Protein AF-A0A1V6FUS3-F1 (afdb_monomer_lite)

pLDDT: mean 81.91, std 14.29, range [37.75, 94.06]

Sequence (84 aa):
MASLKERFERTVEKVVVIPLYGRMNEFATIDDALRFIDDYSVYEGCGDFRKYELLISFTNGDRVEGSFKDKAKVREFLQFIAKQ

Foldseek 3Di:
DDPPPPPPPFDFPDKDKDWDFDDDDDDPDPVVVVVCVVPDDPDPDGHHTAWIWMWIATPVGDIDIDIGRDPVVVVVVVVVVVVD

Secondary structure (DSSP, 8-state):
---S-------EEEEEEEEEES-----SSHHHHHHHHHH-----S---EEEEEEEEEETTS-EEEEEES-HHHHHHHHHHHTT-

Structure (mmCIF, N/CA/C/O backbone):
data_AF-A0A1V6FUS3-F1
#
_entry.id   AF-A0A1V6FUS3-F1
#
loop_
_atom_site.group_PDB
_atom_site.id
_atom_site.type_symbol
_atom_site.label_atom_id
_atom_site.label_alt_id
_atom_site.label_comp_id
_atom_site.label_asym_id
_atom_site.label_entity_id
_atom_site.label_seq_id
_atom_site.pdbx_PDB_ins_code
_atom_site.Cartn_x
_atom_site.Cartn_y
_atom_site.Cartn_z
_atom_site.occupancy
_atom_site.B_iso_or_equiv
_atom_site.auth_seq_id
_atom_site.auth_comp_id
_atom_site.auth_asym_id
_atom_site.auth_atom_id
_atom_site.pdbx_PDB_model_num
ATOM 1 N N . MET A 1 1 ? -30.051 19.901 26.924 1.00 37.75 1 MET A N 1
ATOM 2 C CA . MET A 1 1 ? -29.419 20.579 25.772 1.00 37.75 1 MET A CA 1
ATOM 3 C C . MET A 1 1 ? -28.279 19.702 25.291 1.00 37.75 1 MET A C 1
ATOM 5 O O . MET A 1 1 ? -27.509 19.254 26.129 1.00 37.75 1 MET A O 1
ATOM 9 N N . ALA A 1 2 ? -28.282 19.337 24.007 1.00 47.06 2 ALA A N 1
ATOM 10 C CA . ALA A 1 2 ? -27.480 18.253 23.440 1.00 47.06 2 ALA A CA 1
ATOM 11 C C . ALA A 1 2 ? -25.972 18.494 23.629 1.00 47.06 2 ALA A C 1
ATOM 13 O O . ALA A 1 2 ? -25.356 19.302 22.943 1.00 47.06 2 ALA A O 1
ATOM 14 N N . SER A 1 3 ? -25.394 17.804 24.608 1.00 48.47 3 SER A N 1
ATOM 15 C CA . SER A 1 3 ? -23.980 17.861 24.956 1.00 48.47 3 SER A CA 1
ATOM 16 C C . SER A 1 3 ? -23.188 16.960 24.018 1.00 48.47 3 SER A C 1
ATOM 18 O O . SER A 1 3 ? -23.334 15.748 24.133 1.00 48.47 3 SER A O 1
ATOM 20 N N . LEU 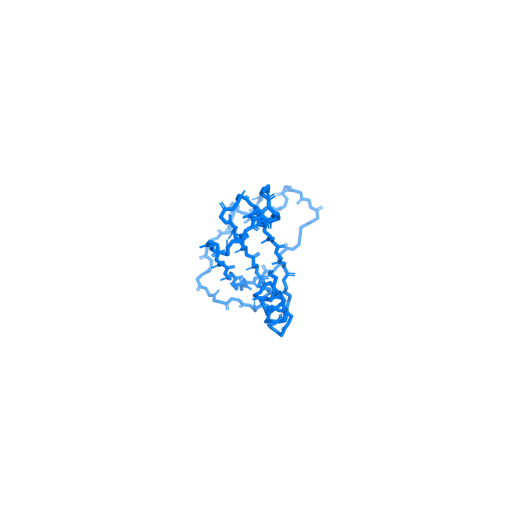A 1 4 ? -22.349 17.520 23.140 1.00 48.25 4 LEU A N 1
ATOM 21 C CA . LEU A 1 4 ? -21.140 16.855 22.621 1.00 48.25 4 LEU A CA 1
ATOM 22 C C . LEU A 1 4 ? -21.341 15.404 22.106 1.00 48.25 4 LEU A C 1
ATOM 24 O O . LEU A 1 4 ? -20.434 14.582 22.200 1.00 48.25 4 LEU A O 1
ATOM 28 N N . LYS A 1 5 ? -22.550 15.064 21.637 1.00 43.16 5 LYS A N 1
ATOM 29 C CA . LYS A 1 5 ? -22.991 13.683 21.359 1.00 43.16 5 LYS A CA 1
ATOM 30 C C . LYS A 1 5 ? -22.860 13.303 19.883 1.00 43.16 5 LYS A C 1
ATOM 32 O O . LYS A 1 5 ? -23.170 12.183 19.513 1.00 43.16 5 LYS A O 1
ATOM 37 N N . GLU A 1 6 ? -22.343 14.228 19.083 1.00 46.50 6 GLU A N 1
ATOM 38 C CA . GLU A 1 6 ? -21.866 14.021 17.717 1.00 46.50 6 GLU A CA 1
ATOM 39 C C . GLU A 1 6 ? -20.342 14.189 17.682 1.00 46.50 6 GLU A C 1
ATOM 41 O O . GLU A 1 6 ? -19.775 14.854 16.818 1.00 46.50 6 GLU A O 1
ATOM 46 N N . ARG A 1 7 ? -19.628 13.583 18.641 1.00 50.06 7 ARG A N 1
ATOM 47 C CA . ARG A 1 7 ? -18.295 13.088 18.293 1.00 50.06 7 ARG A CA 1
ATOM 48 C C . ARG A 1 7 ? -18.554 12.077 17.188 1.00 50.06 7 ARG A C 1
ATOM 50 O O . ARG A 1 7 ? -19.022 10.985 17.478 1.00 50.06 7 ARG A O 1
ATOM 57 N N . PHE A 1 8 ? -18.365 12.494 15.941 1.00 52.81 8 PHE A N 1
ATOM 58 C CA . PHE A 1 8 ? -18.348 11.613 14.786 1.00 52.81 8 PHE A CA 1
ATOM 59 C C . PHE A 1 8 ? -17.379 10.473 15.109 1.00 52.81 8 PHE A C 1
ATOM 61 O O . PHE A 1 8 ? -16.164 10.642 15.003 1.00 52.81 8 PHE A O 1
ATOM 68 N N . GLU A 1 9 ? -17.904 9.342 15.576 1.00 59.72 9 GLU A N 1
ATOM 69 C CA . GLU A 1 9 ? -17.158 8.099 15.714 1.00 59.72 9 GLU A CA 1
ATOM 70 C C . GLU A 1 9 ? -16.828 7.655 14.293 1.00 59.72 9 GLU A C 1
ATOM 72 O O . GLU A 1 9 ? -17.554 6.882 13.665 1.00 59.72 9 GLU A O 1
ATOM 77 N N . ARG A 1 10 ? -15.753 8.221 13.734 1.00 71.25 10 ARG A N 1
ATOM 78 C CA . ARG A 1 10 ? -15.179 7.723 12.494 1.00 71.25 10 ARG A CA 1
ATOM 79 C C . ARG A 1 10 ? -14.706 6.311 12.806 1.00 71.25 10 ARG A C 1
ATOM 81 O O . ARG A 1 10 ? -13.695 6.090 13.462 1.00 71.25 10 ARG A O 1
ATOM 88 N N . THR A 1 11 ? -15.508 5.337 12.419 1.00 82.56 11 THR A N 1
ATOM 89 C CA . THR A 1 11 ? -15.151 3.940 12.606 1.00 82.56 11 THR A CA 1
ATOM 90 C C . THR A 1 11 ? -14.372 3.524 11.376 1.00 82.56 11 THR A C 1
ATOM 92 O O . THR A 1 11 ? -14.689 3.946 10.260 1.00 82.56 11 THR A O 1
ATOM 95 N N . VAL A 1 12 ? -13.322 2.733 11.570 1.00 86.25 12 VAL A N 1
ATOM 96 C CA . VAL A 1 12 ? -12.596 2.142 10.449 1.00 86.25 12 VAL A CA 1
ATOM 97 C C . VAL A 1 12 ? -13.560 1.228 9.698 1.00 86.25 12 VAL A C 1
ATOM 99 O O . VAL A 1 12 ? -14.007 0.214 10.226 1.00 86.25 12 VAL A O 1
ATOM 102 N N . GLU A 1 13 ? -13.887 1.602 8.468 1.00 90.81 13 GLU A N 1
ATOM 103 C CA . GLU A 1 13 ? -14.765 0.838 7.584 1.00 90.81 13 GLU A CA 1
ATOM 104 C C . GLU A 1 13 ? -13.970 -0.245 6.849 1.00 90.81 13 GLU A C 1
ATOM 106 O O . GLU A 1 13 ? -14.419 -1.382 6.705 1.00 90.81 13 GLU A O 1
ATOM 111 N N . LYS A 1 14 ? -12.760 0.094 6.388 1.00 91.25 14 LYS A N 1
ATOM 112 C CA . LYS A 1 14 ? -11.921 -0.808 5.595 1.00 91.25 14 LYS A CA 1
ATOM 113 C C . LYS A 1 14 ? -10.444 -0.550 5.848 1.00 91.25 14 LYS A C 1
ATOM 115 O O . LYS A 1 14 ? -10.015 0.599 5.857 1.00 91.25 14 LYS A O 1
ATOM 120 N N . VAL A 1 15 ? -9.664 -1.623 5.964 1.00 92.69 15 VAL A N 1
ATOM 121 C CA . VAL A 1 15 ? -8.194 -1.588 5.975 1.00 92.69 15 VAL A CA 1
ATOM 122 C C . VAL A 1 15 ? -7.680 -2.494 4.866 1.00 92.69 15 VAL A C 1
ATOM 124 O O . VAL A 1 15 ? -8.020 -3.675 4.817 1.00 92.69 15 VAL A O 1
ATOM 127 N N . VAL A 1 16 ? -6.850 -1.949 3.984 1.00 93.38 16 VAL A N 1
ATOM 128 C CA . VAL A 1 16 ? -6.172 -2.689 2.918 1.00 93.38 16 VAL A CA 1
ATOM 129 C C . VAL A 1 16 ? -4.671 -2.586 3.143 1.00 93.38 16 VAL A C 1
ATOM 131 O O . VAL A 1 16 ? -4.144 -1.486 3.299 1.00 93.38 16 VAL A O 1
ATOM 134 N N . VAL A 1 17 ? -3.990 -3.733 3.151 1.00 91.75 17 VAL A N 1
ATOM 135 C CA . VAL A 1 17 ? -2.527 -3.829 3.212 1.00 91.75 17 VAL A CA 1
ATOM 136 C C . VAL A 1 17 ? -2.048 -4.500 1.934 1.00 91.75 17 VAL A C 1
ATOM 138 O O . VAL A 1 17 ? -2.371 -5.663 1.698 1.00 91.75 17 VAL A O 1
ATOM 141 N N . ILE A 1 18 ? -1.282 -3.780 1.117 1.00 90.81 18 ILE A N 1
ATOM 142 C CA . ILE A 1 18 ? -0.778 -4.268 -0.169 1.00 90.81 18 ILE A CA 1
ATOM 143 C C . ILE A 1 18 ? 0.746 -4.396 -0.071 1.00 90.81 18 ILE A C 1
ATOM 145 O O . ILE A 1 18 ? 1.447 -3.382 -0.126 1.00 90.81 18 ILE A O 1
ATOM 149 N N . PRO A 1 19 ? 1.291 -5.611 0.110 1.00 85.69 19 PRO A N 1
ATOM 150 C CA . PRO A 1 19 ? 2.726 -5.819 0.022 1.00 85.69 19 PRO A CA 1
ATOM 151 C C . PRO A 1 19 ? 3.148 -5.814 -1.452 1.00 85.69 19 PRO A C 1
ATOM 153 O O . PRO A 1 19 ? 2.680 -6.624 -2.250 1.00 85.69 19 PRO A O 1
ATOM 156 N N . LEU A 1 20 ? 4.034 -4.892 -1.817 1.00 87.38 20 LEU A N 1
ATOM 157 C CA . LEU A 1 20 ? 4.564 -4.774 -3.169 1.00 87.38 20 LEU A CA 1
ATOM 158 C C . LEU A 1 20 ? 5.910 -5.487 -3.268 1.00 87.38 20 LEU A C 1
ATOM 160 O O . LEU A 1 20 ? 6.865 -5.155 -2.559 1.00 87.38 20 LEU A O 1
ATOM 164 N N . TYR A 1 21 ? 5.969 -6.441 -4.191 1.00 84.38 21 TYR A N 1
ATOM 165 C CA . TYR A 1 21 ? 7.165 -7.171 -4.591 1.00 84.38 21 TYR A CA 1
ATOM 166 C C . TYR A 1 21 ? 7.476 -6.854 -6.048 1.00 84.38 21 TYR A C 1
ATOM 168 O O . TYR A 1 21 ? 6.564 -6.612 -6.838 1.00 84.38 21 TYR A O 1
ATOM 176 N N . GLY A 1 22 ? 8.752 -6.859 -6.421 1.00 82.62 22 GLY A N 1
ATOM 177 C CA . GLY A 1 22 ? 9.137 -6.705 -7.820 1.00 82.62 22 GLY A CA 1
ATOM 178 C C . GLY A 1 22 ? 10.454 -5.978 -8.025 1.00 82.62 22 GLY A C 1
ATOM 179 O O . GLY A 1 22 ? 11.245 -5.765 -7.102 1.00 82.62 22 GLY A O 1
ATOM 180 N N . ARG A 1 23 ? 10.692 -5.585 -9.275 1.00 77.62 23 ARG A N 1
ATOM 181 C CA . ARG A 1 23 ? 11.848 -4.782 -9.676 1.00 77.62 23 ARG A CA 1
ATOM 182 C C . ARG A 1 23 ? 11.423 -3.341 -9.916 1.00 77.62 23 ARG A C 1
ATOM 184 O O . ARG A 1 23 ? 10.381 -3.094 -10.508 1.00 77.62 23 ARG A O 1
ATOM 191 N N . MET A 1 24 ? 12.229 -2.408 -9.422 1.00 78.69 24 MET A N 1
ATOM 192 C CA . MET A 1 24 ? 12.076 -0.995 -9.744 1.00 78.69 24 MET A CA 1
ATOM 193 C C . MET A 1 24 ? 12.930 -0.724 -10.976 1.00 78.69 24 MET A C 1
ATOM 195 O O . MET A 1 24 ? 14.142 -0.916 -10.918 1.00 78.69 24 MET A O 1
ATOM 199 N N . ASN A 1 25 ? 12.285 -0.338 -12.071 1.00 81.50 25 ASN A N 1
ATOM 200 C CA . ASN A 1 25 ? 12.966 0.102 -13.278 1.00 81.50 25 ASN A CA 1
ATOM 201 C C . ASN A 1 25 ? 12.846 1.622 -13.333 1.00 81.50 25 ASN A C 1
ATOM 203 O O . ASN A 1 25 ? 11.740 2.160 -13.280 1.00 81.50 25 ASN A O 1
ATOM 207 N N . GLU A 1 26 ? 13.986 2.297 -13.366 1.00 85.56 26 GLU A N 1
ATOM 208 C CA . GLU A 1 26 ? 14.059 3.744 -13.524 1.00 85.56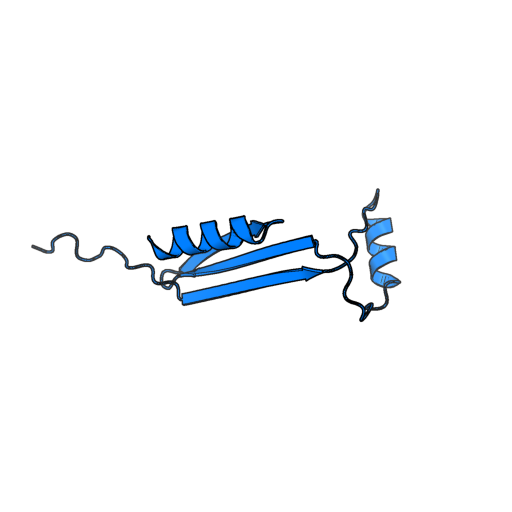 26 GLU A CA 1
ATOM 209 C C . GLU A 1 26 ? 14.368 4.050 -14.987 1.00 85.56 26 GLU A C 1
ATOM 211 O O . GLU A 1 26 ? 15.245 3.427 -15.587 1.00 85.56 26 GLU A O 1
ATOM 216 N N . PHE A 1 27 ? 13.639 5.004 -15.558 1.00 91.06 27 PHE A N 1
ATOM 217 C CA . PHE A 1 27 ? 13.784 5.413 -16.950 1.00 91.06 27 PHE A CA 1
ATOM 218 C C . PHE A 1 27 ? 14.127 6.897 -17.002 1.00 91.06 27 PHE A C 1
ATOM 220 O O . PHE A 1 27 ? 13.614 7.688 -16.210 1.00 91.06 27 PHE A O 1
ATOM 227 N N . ALA A 1 28 ? 14.996 7.279 -17.936 1.00 89.94 28 ALA A N 1
ATOM 228 C CA . ALA A 1 28 ? 15.390 8.674 -18.115 1.00 89.94 28 ALA A CA 1
ATOM 229 C C . ALA A 1 28 ? 14.296 9.507 -18.805 1.00 89.94 28 ALA A C 1
ATOM 231 O O . ALA A 1 28 ? 14.256 10.726 -18.637 1.00 89.94 28 ALA A O 1
ATOM 232 N N . THR A 1 29 ? 13.410 8.862 -19.573 1.00 93.19 29 THR A N 1
ATOM 233 C CA . THR A 1 29 ? 12.337 9.514 -20.330 1.00 93.19 29 THR A CA 1
ATOM 234 C C . THR A 1 29 ? 11.018 8.744 -20.234 1.00 93.19 29 THR A C 1
ATOM 236 O O . THR A 1 29 ? 10.994 7.553 -19.917 1.00 93.19 29 THR A O 1
ATOM 239 N N . ILE A 1 30 ? 9.908 9.432 -20.523 1.00 93.06 30 ILE A N 1
ATOM 240 C CA . ILE A 1 30 ? 8.576 8.814 -20.598 1.00 93.06 30 ILE A CA 1
ATOM 241 C C . ILE A 1 30 ? 8.519 7.800 -21.751 1.00 93.06 30 ILE A C 1
ATOM 243 O O . ILE A 1 30 ? 7.951 6.727 -21.574 1.00 93.06 30 ILE A O 1
ATOM 247 N N . ASP A 1 31 ? 9.146 8.093 -22.895 1.00 93.38 31 ASP A N 1
ATOM 248 C CA . ASP A 1 31 ? 9.153 7.198 -24.060 1.00 93.38 31 ASP A CA 1
ATOM 249 C C . ASP A 1 31 ? 9.845 5.861 -23.759 1.00 93.38 31 ASP A C 1
ATOM 251 O O . ASP A 1 31 ? 9.362 4.806 -24.172 1.00 93.38 31 ASP A O 1
ATOM 255 N N . ASP A 1 32 ? 10.939 5.881 -22.992 1.00 88.56 32 ASP A N 1
ATOM 256 C CA . ASP A 1 32 ? 11.617 4.655 -22.550 1.00 88.56 32 ASP A CA 1
ATOM 257 C C . ASP A 1 32 ? 10.736 3.832 -21.598 1.00 88.56 32 ASP A C 1
ATOM 259 O O . ASP A 1 32 ? 10.709 2.602 -21.684 1.00 88.56 32 ASP A O 1
ATOM 263 N N . ALA A 1 33 ? 9.976 4.501 -20.723 1.00 89.88 33 ALA A N 1
ATOM 264 C CA . ALA A 1 33 ? 9.026 3.838 -19.834 1.00 89.88 33 ALA A CA 1
ATOM 265 C C . ALA A 1 33 ? 7.848 3.216 -20.607 1.00 89.88 33 ALA A C 1
ATOM 267 O O . ALA A 1 33 ? 7.418 2.113 -20.271 1.00 89.88 33 ALA A O 1
ATOM 268 N N . LEU A 1 34 ? 7.347 3.890 -21.649 1.00 90.62 34 LEU A N 1
ATOM 269 C CA . LEU A 1 34 ? 6.280 3.375 -22.514 1.00 90.62 34 LEU A CA 1
ATOM 270 C C . LEU A 1 34 ? 6.738 2.140 -23.294 1.00 90.62 34 LEU A C 1
ATOM 272 O O . LEU A 1 34 ? 6.071 1.111 -23.227 1.00 90.62 34 LEU A O 1
ATOM 276 N N . ARG A 1 35 ? 7.916 2.198 -23.934 1.00 90.75 35 ARG A N 1
ATOM 277 C CA . ARG A 1 35 ? 8.503 1.034 -24.625 1.00 90.75 35 ARG A CA 1
ATOM 278 C C . ARG A 1 35 ? 8.660 -0.158 -23.693 1.00 90.75 35 ARG A C 1
ATOM 280 O O . ARG A 1 35 ? 8.331 -1.278 -24.061 1.00 90.75 35 ARG A O 1
ATOM 287 N N . PHE A 1 36 ? 9.127 0.088 -22.469 1.00 87.12 36 PHE A N 1
ATOM 288 C CA . PHE A 1 36 ? 9.216 -0.967 -21.472 1.00 87.12 36 PHE A CA 1
ATOM 289 C C . PHE A 1 36 ? 7.850 -1.594 -21.176 1.00 87.12 36 PHE A C 1
ATOM 291 O O . PHE A 1 36 ? 7.774 -2.812 -21.131 1.00 87.12 36 PHE A O 1
ATOM 298 N N . ILE A 1 37 ? 6.785 -0.807 -20.978 1.00 87.19 37 ILE A N 1
ATOM 299 C CA . ILE A 1 37 ? 5.437 -1.340 -20.700 1.00 87.19 37 ILE A CA 1
ATOM 300 C C . ILE A 1 37 ? 4.919 -2.184 -21.868 1.00 87.19 37 ILE A C 1
ATOM 302 O O . ILE A 1 37 ? 4.363 -3.254 -21.624 1.00 87.19 37 ILE A O 1
ATOM 306 N N . ASP A 1 38 ? 5.118 -1.723 -23.103 1.00 87.44 38 ASP A N 1
ATOM 307 C CA . ASP A 1 38 ? 4.659 -2.423 -24.306 1.00 87.44 38 ASP A CA 1
ATOM 308 C C . ASP A 1 38 ? 5.373 -3.775 -24.494 1.00 87.44 38 ASP A C 1
ATOM 310 O O . ASP A 1 38 ? 4.746 -4.763 -24.881 1.00 87.44 38 ASP A O 1
ATOM 314 N N . ASP A 1 39 ? 6.664 -3.840 -24.155 1.00 82.75 39 ASP A N 1
ATOM 315 C CA . ASP A 1 39 ? 7.488 -5.049 -24.283 1.00 82.75 39 ASP A CA 1
ATOM 316 C C . ASP A 1 39 ? 7.448 -5.953 -23.032 1.00 82.75 39 ASP A C 1
ATOM 318 O O . ASP A 1 39 ? 7.896 -7.108 -23.061 1.00 82.75 39 ASP A O 1
ATOM 322 N N . TYR A 1 40 ? 6.945 -5.451 -21.899 1.00 78.19 40 TYR A N 1
ATOM 323 C CA . TYR A 1 40 ? 6.989 -6.172 -20.631 1.00 78.19 40 TYR A CA 1
ATOM 324 C C . TYR A 1 40 ? 5.919 -7.265 -20.562 1.00 78.19 40 TYR A C 1
ATOM 326 O O . TYR A 1 40 ? 4.743 -7.025 -20.289 1.00 78.19 40 TYR A O 1
ATOM 334 N N . SER A 1 41 ? 6.353 -8.516 -20.710 1.00 68.38 41 SER A N 1
ATOM 335 C CA . SER A 1 41 ? 5.539 -9.671 -20.322 1.00 68.38 41 SER A CA 1
ATOM 336 C C . SER A 1 41 ? 5.423 -9.754 -18.796 1.00 68.38 41 SER A C 1
ATOM 338 O O . SER A 1 41 ? 6.416 -9.635 -18.074 1.00 68.38 41 SER A O 1
ATOM 340 N N . VAL A 1 42 ? 4.199 -9.946 -18.291 1.00 67.25 42 VAL A N 1
ATOM 341 C CA . VAL A 1 42 ? 3.924 -10.044 -16.851 1.00 67.25 42 VAL A CA 1
ATOM 342 C C . VAL A 1 42 ? 4.728 -11.205 -16.262 1.00 67.25 42 VAL A C 1
ATOM 344 O O . VAL A 1 42 ? 4.409 -12.373 -16.452 1.00 67.25 42 VAL A O 1
ATOM 347 N N . TYR A 1 43 ? 5.806 -10.868 -15.558 1.00 65.44 43 TYR A N 1
ATOM 348 C CA . TYR A 1 43 ? 6.666 -11.827 -14.880 1.00 65.44 43 TYR A CA 1
ATOM 349 C C . TYR A 1 43 ? 5.946 -12.415 -13.657 1.00 65.44 43 TYR A C 1
ATOM 351 O O . TYR A 1 43 ? 5.632 -11.687 -12.717 1.00 65.44 43 TYR A O 1
ATOM 359 N N . GLU A 1 44 ? 5.720 -13.732 -13.646 1.00 60.66 44 GLU A N 1
ATOM 360 C CA . GLU A 1 44 ? 5.027 -14.448 -12.555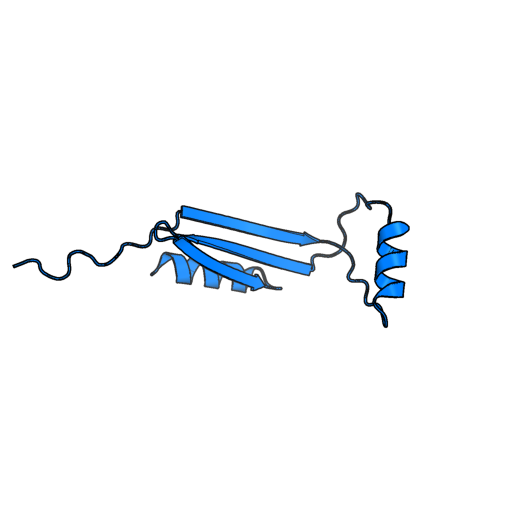 1.00 60.66 44 GLU A CA 1
ATOM 361 C C . GLU A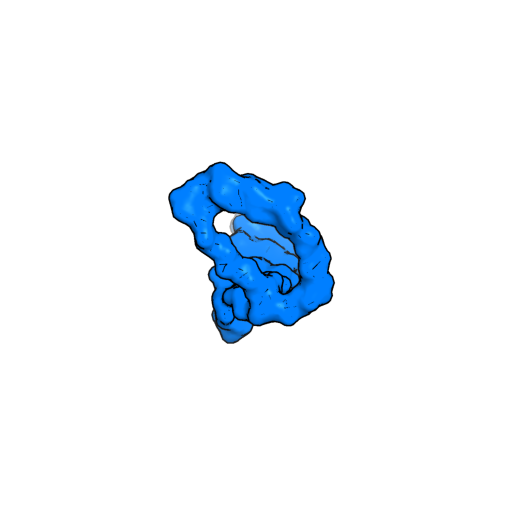 1 44 ? 5.901 -14.712 -11.309 1.00 60.66 44 GLU A C 1
ATOM 363 O O . GLU A 1 44 ? 5.434 -15.275 -10.319 1.00 60.66 44 GLU A O 1
ATOM 368 N N . GLY A 1 45 ? 7.179 -14.319 -11.314 1.00 62.34 45 GLY A N 1
ATOM 369 C CA . GLY A 1 45 ? 8.056 -14.499 -10.155 1.00 62.34 45 GLY A CA 1
ATOM 370 C C . GLY A 1 45 ? 7.908 -13.381 -9.117 1.00 62.34 45 GLY A C 1
ATOM 371 O O . GLY A 1 45 ? 7.910 -12.196 -9.451 1.00 62.34 45 GLY A O 1
ATOM 372 N N . CYS A 1 46 ? 7.861 -13.742 -7.829 1.00 61.31 46 CYS A N 1
ATOM 373 C CA . CYS A 1 46 ? 7.991 -12.774 -6.736 1.00 61.31 46 CYS A CA 1
ATOM 374 C C . CYS A 1 46 ? 9.410 -12.180 -6.742 1.00 61.31 46 CYS A C 1
ATOM 376 O O . CYS A 1 46 ? 10.367 -12.848 -6.362 1.00 61.31 46 CYS A O 1
ATOM 378 N N . GLY A 1 47 ? 9.553 -10.932 -7.200 1.00 71.38 47 GLY A N 1
ATOM 379 C CA . GLY A 1 47 ? 10.789 -10.160 -7.031 1.00 71.38 47 GLY A CA 1
ATOM 380 C C . GLY A 1 47 ? 11.024 -9.737 -5.574 1.00 71.38 47 GLY A C 1
ATOM 381 O O . GLY A 1 47 ? 10.285 -10.128 -4.672 1.00 71.38 47 GLY A O 1
ATOM 382 N N . ASP A 1 48 ? 12.032 -8.894 -5.340 1.00 81.75 48 ASP A N 1
ATOM 383 C CA . ASP A 1 48 ? 12.349 -8.409 -3.992 1.00 81.75 48 ASP A CA 1
ATOM 384 C C . ASP A 1 48 ? 11.191 -7.627 -3.370 1.00 81.75 48 ASP A C 1
ATOM 386 O O . ASP A 1 48 ? 10.462 -6.900 -4.055 1.00 81.75 48 ASP A O 1
ATOM 390 N N . PHE A 1 49 ? 11.056 -7.729 -2.047 1.00 82.62 49 PHE A N 1
ATOM 391 C CA . PHE A 1 49 ? 10.135 -6.890 -1.289 1.00 82.62 49 PHE A CA 1
ATOM 392 C C . PHE A 1 49 ? 10.513 -5.410 -1.439 1.00 82.62 49 PHE A C 1
ATOM 394 O O . PHE A 1 49 ? 11.670 -5.029 -1.249 1.00 82.62 49 PHE A O 1
ATOM 401 N N . ARG A 1 50 ? 9.530 -4.560 -1.750 1.00 86.44 50 ARG A N 1
ATOM 402 C CA . ARG A 1 50 ? 9.738 -3.118 -1.949 1.00 86.44 50 ARG A CA 1
ATOM 403 C C . ARG A 1 50 ? 9.165 -2.293 -0.811 1.00 86.44 50 ARG A C 1
ATOM 405 O O . ARG A 1 50 ? 9.885 -1.498 -0.207 1.00 86.44 50 ARG A O 1
ATOM 412 N N . LYS A 1 51 ? 7.863 -2.426 -0.569 1.00 90.56 51 LYS A N 1
ATOM 413 C CA . LYS A 1 51 ? 7.123 -1.627 0.414 1.00 90.56 51 LYS A CA 1
ATOM 414 C C . LYS A 1 51 ? 5.725 -2.191 0.649 1.00 90.56 51 LYS A C 1
ATOM 416 O O . LYS A 1 51 ? 5.230 -2.995 -0.130 1.00 90.56 51 LYS A O 1
ATOM 421 N N . TYR A 1 52 ? 5.094 -1.729 1.714 1.00 90.94 52 TYR A N 1
ATOM 422 C CA . TYR A 1 52 ? 3.675 -1.857 1.989 1.00 90.94 52 TYR A CA 1
ATOM 423 C C . TYR A 1 52 ? 2.972 -0.562 1.598 1.00 90.94 52 TYR A C 1
ATOM 425 O O . TYR A 1 52 ? 3.405 0.516 2.005 1.00 90.94 52 TYR A O 1
ATOM 433 N N . GLU A 1 53 ? 1.870 -0.679 0.874 1.00 94.06 53 GLU A N 1
ATOM 434 C CA . GLU A 1 53 ? 0.872 0.384 0.773 1.00 94.06 53 GLU A CA 1
ATOM 435 C C . GLU A 1 53 ? -0.282 0.062 1.729 1.00 94.06 53 GLU A C 1
ATOM 437 O O . GLU A 1 53 ? -0.759 -1.076 1.787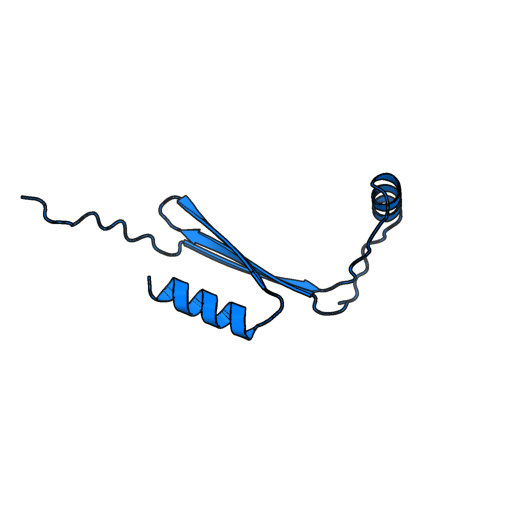 1.00 94.06 53 GLU A O 1
ATOM 442 N N . LEU A 1 54 ? -0.704 1.054 2.506 1.00 92.25 54 LEU A N 1
ATOM 443 C CA . LEU A 1 54 ? -1.841 0.993 3.418 1.00 92.25 54 LEU A CA 1
ATOM 444 C C . LEU A 1 54 ? -2.921 1.948 2.938 1.00 92.25 54 LEU A C 1
ATOM 446 O O . LEU A 1 54 ? -2.641 3.123 2.717 1.00 92.25 54 LEU A O 1
ATOM 450 N N . LEU A 1 55 ? -4.154 1.456 2.845 1.00 93.25 55 LEU A N 1
ATOM 451 C CA . LEU A 1 55 ? -5.330 2.278 2.579 1.00 93.25 55 LEU A CA 1
ATOM 452 C C . LEU A 1 55 ? -6.375 1.998 3.654 1.00 93.25 55 LEU A C 1
ATOM 454 O O . LEU A 1 55 ? -6.822 0.859 3.814 1.00 93.25 55 LEU A O 1
ATOM 458 N N . ILE A 1 56 ? -6.763 3.034 4.390 1.00 91.44 56 ILE A N 1
ATOM 459 C CA . ILE A 1 56 ? -7.772 2.968 5.445 1.00 91.44 56 ILE A CA 1
ATOM 460 C C . ILE A 1 56 ? -8.919 3.891 5.056 1.00 91.44 56 ILE A C 1
ATOM 462 O O . ILE A 1 56 ? -8.700 5.068 4.786 1.00 91.44 56 ILE A O 1
ATOM 466 N N . SER A 1 57 ? -10.135 3.357 5.002 1.00 92.00 57 SER A N 1
ATOM 467 C CA . SER A 1 57 ? -11.359 4.135 4.783 1.00 92.00 57 SER A CA 1
ATOM 468 C C . SER A 1 57 ? -12.183 4.158 6.060 1.00 92.00 57 SER A C 1
ATOM 470 O O . SER A 1 57 ? -12.248 3.152 6.773 1.00 92.00 57 SER A O 1
ATOM 472 N N . PHE A 1 58 ? -12.788 5.303 6.346 1.00 90.75 58 PHE A N 1
ATOM 473 C CA . PHE A 1 58 ? -13.635 5.521 7.509 1.00 90.75 58 PHE A CA 1
ATOM 474 C C . PHE A 1 58 ? -15.089 5.727 7.087 1.00 90.75 58 PHE A C 1
ATOM 476 O O . PHE A 1 58 ? -15.370 6.225 5.998 1.00 90.75 58 PHE A O 1
ATOM 483 N N . THR A 1 59 ? -16.015 5.412 7.991 1.00 87.81 59 THR A N 1
ATOM 484 C CA . THR A 1 59 ? -17.467 5.514 7.754 1.00 87.81 59 THR A CA 1
ATOM 485 C C . THR A 1 59 ? -17.962 6.930 7.455 1.00 87.81 59 THR A C 1
ATOM 487 O O . THR A 1 59 ? -19.043 7.101 6.898 1.00 87.81 59 THR A O 1
ATOM 490 N N . ASN A 1 60 ? -17.186 7.955 7.807 1.00 86.25 60 ASN A N 1
ATOM 491 C CA . ASN A 1 60 ? -17.487 9.353 7.499 1.00 86.25 60 ASN A CA 1
ATOM 492 C C . ASN A 1 60 ? -17.012 9.785 6.096 1.00 86.25 60 ASN A C 1
ATOM 494 O O . ASN A 1 60 ? -17.163 10.951 5.744 1.00 86.25 60 ASN A O 1
ATOM 498 N N . GLY A 1 61 ? -16.439 8.868 5.308 1.00 85.00 61 GLY A N 1
ATOM 499 C CA . GLY A 1 61 ? -15.901 9.136 3.975 1.00 85.00 61 GLY A CA 1
ATOM 500 C C . GLY A 1 61 ? -14.423 9.533 3.952 1.00 85.00 61 GLY A C 1
ATOM 501 O O . GLY A 1 61 ? -13.848 9.615 2.864 1.00 85.00 61 GLY A O 1
ATOM 502 N N . ASP A 1 62 ? -13.785 9.728 5.113 1.00 89.00 62 ASP A N 1
ATOM 503 C CA . ASP A 1 62 ? -12.355 10.027 5.178 1.00 89.00 62 ASP A CA 1
ATOM 504 C C . ASP A 1 62 ? -11.522 8.833 4.706 1.00 89.00 62 ASP A C 1
ATOM 506 O O . ASP A 1 62 ? -11.870 7.661 4.903 1.00 89.00 62 ASP A O 1
ATOM 510 N N . ARG A 1 63 ? -10.361 9.138 4.124 1.00 90.69 63 ARG A N 1
ATOM 511 C CA . ARG A 1 63 ? -9.370 8.140 3.723 1.00 90.69 63 ARG A CA 1
ATOM 512 C C . ARG A 1 63 ? -7.987 8.529 4.200 1.00 90.69 63 ARG A C 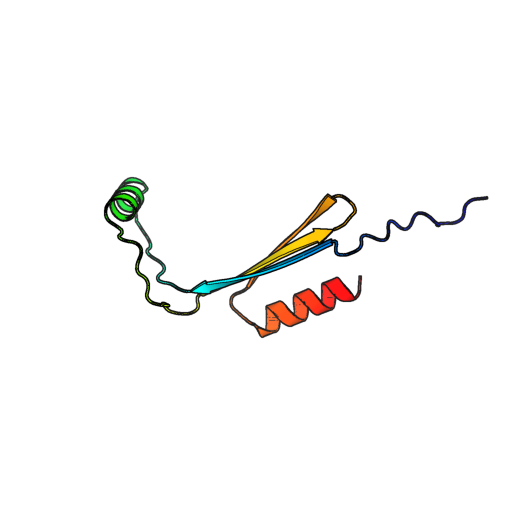1
ATOM 514 O O . ARG A 1 63 ? -7.610 9.697 4.184 1.00 90.69 63 ARG A O 1
ATOM 521 N N . VAL A 1 64 ? -7.238 7.520 4.619 1.00 90.69 64 VAL A N 1
ATOM 522 C CA . VAL A 1 64 ? -5.845 7.645 5.028 1.00 90.69 64 VAL A CA 1
ATOM 523 C C . VAL A 1 64 ? -5.027 6.650 4.222 1.00 90.69 64 VAL A C 1
ATOM 525 O O . VAL A 1 64 ? -5.299 5.450 4.237 1.00 90.69 64 VAL A O 1
ATOM 528 N N . GLU A 1 65 ? -4.021 7.166 3.530 1.00 93.06 65 GLU A N 1
ATOM 529 C CA . GLU A 1 65 ? -3.110 6.397 2.690 1.00 93.06 65 GLU A CA 1
ATOM 530 C C . GLU A 1 65 ? -1.688 6.518 3.240 1.00 93.06 65 GLU A C 1
ATOM 532 O O . GLU A 1 65 ? -1.290 7.578 3.733 1.00 93.06 65 GLU A O 1
ATOM 537 N N . GLY A 1 66 ? -0.917 5.433 3.193 1.00 91.56 66 GLY A N 1
ATOM 538 C CA . GLY A 1 66 ? 0.452 5.436 3.694 1.00 91.56 66 GLY A CA 1
ATOM 539 C C . GLY A 1 66 ? 1.342 4.402 3.018 1.00 91.56 66 GLY A C 1
ATOM 540 O O . GLY A 1 66 ? 0.942 3.261 2.815 1.00 91.56 66 GLY A O 1
ATOM 541 N N . SER A 1 67 ? 2.580 4.803 2.733 1.00 93.81 67 SER A N 1
ATOM 542 C CA . SER A 1 67 ? 3.575 3.997 2.026 1.00 93.81 67 SER A CA 1
ATOM 543 C C . SER A 1 67 ? 4.781 3.723 2.927 1.00 93.81 67 SER A C 1
ATOM 545 O O . SER A 1 67 ? 5.442 4.650 3.401 1.00 93.81 67 SER A O 1
ATOM 547 N N . PHE A 1 68 ? 5.080 2.449 3.190 1.00 92.38 68 PHE A N 1
ATOM 548 C CA . PHE A 1 68 ? 6.048 2.038 4.211 1.00 92.38 68 PHE A CA 1
ATOM 549 C C . PHE A 1 68 ? 7.024 0.984 3.691 1.00 92.38 68 PHE A C 1
ATOM 551 O O . PHE A 1 68 ? 6.620 -0.083 3.251 1.00 92.38 68 PHE A O 1
ATOM 558 N N . LYS A 1 69 ? 8.333 1.211 3.829 1.00 91.38 69 LYS A N 1
ATOM 559 C CA . LYS A 1 69 ? 9.354 0.191 3.510 1.00 91.38 69 LYS A CA 1
ATOM 560 C C . LYS A 1 69 ? 9.584 -0.831 4.631 1.00 91.38 69 LYS A C 1
ATOM 562 O O . LYS A 1 69 ? 10.264 -1.822 4.415 1.00 91.38 69 LYS A O 1
ATOM 567 N N . ASP A 1 70 ? 9.040 -0.590 5.822 1.00 90.00 70 ASP A N 1
ATOM 568 C CA . ASP A 1 70 ? 9.290 -1.402 7.014 1.00 90.00 70 ASP A CA 1
ATOM 569 C C . ASP A 1 70 ? 7.975 -1.886 7.633 1.00 90.00 70 ASP A C 1
ATOM 571 O O . ASP A 1 70 ? 7.058 -1.101 7.896 1.00 90.00 70 ASP A O 1
ATOM 575 N N . LYS A 1 71 ? 7.910 -3.192 7.901 1.00 88.88 71 LYS A N 1
ATOM 576 C CA . LYS A 1 71 ? 6.783 -3.845 8.566 1.00 88.88 71 LYS A CA 1
ATOM 577 C C . LYS A 1 71 ? 6.564 -3.314 9.985 1.00 88.88 71 LYS A C 1
ATOM 579 O O . LYS A 1 71 ? 5.415 -3.250 10.417 1.00 88.88 71 LYS A O 1
ATOM 584 N N . ALA A 1 72 ? 7.615 -2.941 10.716 1.00 91.56 72 ALA A N 1
ATOM 585 C CA . ALA A 1 72 ? 7.482 -2.378 12.061 1.00 91.56 72 ALA A CA 1
ATOM 586 C C . ALA A 1 72 ? 6.679 -1.070 12.025 1.00 91.56 72 ALA A C 1
ATOM 588 O O . ALA A 1 72 ? 5.680 -0.938 12.731 1.00 91.56 72 ALA A O 1
ATOM 589 N N . LYS A 1 73 ? 7.020 -0.176 11.091 1.00 91.56 73 LYS A N 1
ATOM 590 C CA . LYS A 1 73 ? 6.325 1.105 10.904 1.00 91.56 73 LYS A CA 1
ATOM 591 C C . LYS A 1 73 ? 4.868 0.941 10.478 1.00 91.56 73 LYS A C 1
ATOM 593 O O . LYS A 1 73 ? 4.010 1.676 10.955 1.00 91.56 73 LYS A O 1
ATOM 598 N N . VAL A 1 74 ? 4.567 -0.053 9.637 1.00 90.88 74 VAL A N 1
ATOM 599 C CA . VAL A 1 74 ? 3.175 -0.413 9.303 1.00 90.88 74 VAL A CA 1
ATOM 600 C C . VAL A 1 74 ? 2.384 -0.756 10.564 1.00 90.88 74 VAL A C 1
ATOM 602 O O . VAL A 1 74 ? 1.259 -0.291 10.739 1.00 90.88 74 VAL A O 1
ATOM 605 N N . ARG A 1 75 ? 2.963 -1.559 11.463 1.00 92.31 75 ARG A N 1
ATOM 606 C CA . ARG A 1 75 ? 2.285 -1.972 12.700 1.00 92.31 75 ARG A CA 1
ATOM 607 C C . ARG A 1 75 ? 2.085 -0.802 13.653 1.00 92.31 75 ARG A C 1
ATOM 609 O O . ARG A 1 75 ? 0.989 -0.664 14.184 1.00 92.31 75 ARG A O 1
ATOM 616 N N . GLU A 1 76 ? 3.105 0.030 13.838 1.00 92.62 76 GLU A N 1
ATOM 617 C CA . GLU A 1 76 ? 3.016 1.247 14.654 1.00 92.62 76 GLU A CA 1
ATOM 618 C C . GLU A 1 76 ? 1.911 2.174 14.143 1.00 92.62 76 GLU A C 1
ATOM 620 O O . GLU A 1 76 ? 1.087 2.651 14.924 1.00 92.62 76 GLU A O 1
ATOM 625 N N . PHE A 1 77 ? 1.833 2.363 12.824 1.00 91.06 77 PHE A N 1
ATOM 626 C CA . PHE A 1 77 ? 0.807 3.190 12.204 1.00 91.06 77 PHE A CA 1
ATOM 627 C C . PHE A 1 77 ? -0.604 2.639 12.427 1.00 91.06 77 PHE A C 1
ATOM 629 O O . PHE A 1 77 ? -1.493 3.365 12.869 1.00 91.06 77 PHE A O 1
ATOM 636 N N . LEU A 1 78 ? -0.816 1.342 12.189 1.00 90.12 78 LEU A N 1
ATOM 637 C CA . LEU A 1 78 ? -2.117 0.709 12.421 1.00 90.12 78 LEU A CA 1
ATOM 638 C C . LEU A 1 78 ? -2.524 0.764 13.901 1.00 90.12 78 LEU A C 1
ATOM 640 O O . LEU A 1 78 ? -3.688 1.011 14.208 1.00 90.12 78 LEU A O 1
ATOM 644 N N . GLN A 1 79 ? -1.574 0.588 14.824 1.00 92.44 79 GLN A N 1
ATOM 645 C CA . GLN A 1 79 ? -1.823 0.730 16.262 1.00 92.44 79 GLN A CA 1
ATOM 646 C C . GLN A 1 79 ? -2.175 2.164 16.658 1.00 92.44 79 GLN A C 1
ATOM 648 O O . GLN A 1 79 ? -2.991 2.359 17.556 1.00 92.44 79 GLN A O 1
ATOM 653 N N . PHE A 1 80 ? -1.562 3.162 16.022 1.00 88.56 80 PHE A N 1
ATOM 654 C CA . PHE A 1 80 ? -1.907 4.564 16.230 1.00 88.56 80 PHE A CA 1
ATOM 655 C C . PHE A 1 80 ? -3.331 4.866 15.751 1.00 88.56 80 PHE A C 1
ATOM 657 O O . PHE A 1 80 ? -4.098 5.479 16.488 1.00 88.56 80 PHE A O 1
ATOM 664 N N . ILE A 1 81 ? -3.706 4.386 14.561 1.00 86.75 81 ILE A N 1
ATOM 665 C CA . ILE A 1 81 ? -5.057 4.571 14.015 1.00 86.75 81 ILE A CA 1
ATOM 666 C C . ILE A 1 81 ? -6.110 3.867 14.879 1.00 86.75 81 ILE A C 1
ATOM 668 O O . ILE A 1 81 ? -7.157 4.445 15.135 1.00 86.75 81 ILE A O 1
ATOM 672 N N . ALA A 1 82 ? -5.820 2.669 15.393 1.00 82.75 82 ALA A N 1
ATOM 673 C CA . ALA A 1 82 ? -6.740 1.924 16.258 1.00 82.75 82 ALA A CA 1
ATOM 674 C C . ALA A 1 82 ? -6.994 2.573 17.636 1.00 82.75 82 ALA A C 1
ATOM 676 O O . ALA A 1 82 ? -7.882 2.127 18.358 1.00 82.75 82 ALA A O 1
ATOM 677 N N . LYS A 1 83 ? -6.191 3.568 18.034 1.00 80.81 83 LYS A N 1
ATOM 678 C CA . LYS A 1 83 ? -6.318 4.285 19.315 1.00 80.81 83 LYS A CA 1
ATOM 679 C C . LYS A 1 83 ? -7.038 5.634 19.198 1.00 80.81 83 LYS A C 1
ATOM 681 O O . LYS A 1 83 ? -7.233 6.272 20.232 1.00 80.81 83 LYS A O 1
ATOM 686 N N . GLN A 1 84 ? -7.346 6.090 17.982 1.00 64.69 84 GLN A N 1
ATOM 687 C CA . GLN A 1 84 ? -8.107 7.322 17.736 1.00 64.69 84 GLN A CA 1
ATOM 688 C C . GLN A 1 84 ? -9.607 7.065 17.769 1.00 64.69 84 GLN A C 1
ATOM 690 O O . GLN A 1 84 ? -10.314 7.981 18.241 1.00 64.69 84 GLN A O 1
#

Radius of gyration: 19.3 Å; chains: 1; bounding box: 45×35×50 Å